Protein AF-A0A7Y1Z017-F1 (afdb_monomer_lite)

Foldseek 3Di:
DDPVPDDPVVVVPDDDDDDQADPLVVLLVVLCVVPVVCVPPPCQSVLCVVVVNHNVSSNVCVVLVVVVLVVLLVVLLVCALPGDLVSLLVVLVVCQDPVNVSVLVSSLVSNLVVLVVVLVVCVVVCLDPQLNVLSVVLSVVLVVVVVCCVVVVDRSSVSSSVSSNSSNVSRVRNDDD

Structure (mmCIF, N/CA/C/O backbone):
data_AF-A0A7Y1Z017-F1
#
_entry.id   AF-A0A7Y1Z017-F1
#
loop_
_atom_site.group_PDB
_atom_site.id
_atom_site.type_symbol
_atom_site.label_atom_id
_atom_site.label_alt_id
_atom_site.label_comp_id
_atom_site.label_asym_id
_atom_site.label_entity_id
_atom_site.label_seq_id
_atom_site.pdbx_PDB_ins_code
_atom_site.Cartn_x
_atom_site.Cartn_y
_atom_site.Cartn_z
_atom_site.occupancy
_atom_site.B_iso_or_equiv
_atom_site.auth_seq_id
_atom_site.auth_comp_id
_atom_site.auth_asym_id
_atom_site.auth_atom_id
_atom_site.pdbx_PDB_model_num
ATOM 1 N N . HIS A 1 1 ? -16.999 1.300 -2.721 1.00 50.00 1 HIS A N 1
ATOM 2 C CA . HIS A 1 1 ? -18.188 0.692 -3.373 1.00 50.00 1 HIS A CA 1
ATOM 3 C C . HIS A 1 1 ? -18.059 0.782 -4.895 1.00 50.00 1 HIS A C 1
ATOM 5 O O . HIS A 1 1 ? -17.692 1.840 -5.380 1.00 50.00 1 HIS A O 1
ATOM 11 N N . HIS A 1 2 ? -18.373 -0.278 -5.660 1.00 41.06 2 HIS A N 1
ATOM 12 C CA . HIS A 1 2 ? -18.331 -0.265 -7.138 1.00 41.06 2 HIS A CA 1
ATOM 13 C C . HIS A 1 2 ? -19.721 -0.533 -7.757 1.00 41.06 2 HIS A C 1
ATOM 15 O O . HIS A 1 2 ? -20.056 -1.684 -8.051 1.00 41.06 2 HIS A O 1
ATOM 21 N N . PRO A 1 3 ? -20.529 0.512 -8.024 1.00 51.22 3 PRO A N 1
ATOM 22 C CA . PRO A 1 3 ? -21.887 0.388 -8.576 1.00 51.22 3 PRO A CA 1
ATOM 23 C C . PRO A 1 3 ? -21.954 -0.282 -9.959 1.00 51.22 3 PRO A C 1
ATOM 25 O O . PRO A 1 3 ? -22.999 -0.783 -10.368 1.00 51.22 3 PRO A O 1
ATOM 28 N N . ARG A 1 4 ? -20.830 -0.329 -10.689 1.00 51.91 4 ARG A N 1
ATOM 29 C CA . ARG A 1 4 ? -20.730 -0.944 -12.024 1.00 51.91 4 ARG A CA 1
ATOM 30 C C . ARG A 1 4 ? -20.910 -2.468 -12.027 1.00 51.91 4 ARG A C 1
ATOM 32 O O . ARG A 1 4 ? -21.141 -3.026 -13.092 1.00 51.91 4 ARG A O 1
ATOM 39 N N . ARG A 1 5 ? -20.854 -3.129 -10.862 1.00 52.88 5 ARG A N 1
ATOM 40 C CA . ARG A 1 5 ? -21.099 -4.579 -10.719 1.00 52.88 5 ARG A CA 1
ATOM 41 C C . ARG A 1 5 ? -22.574 -4.934 -10.461 1.00 52.88 5 ARG A C 1
ATOM 43 O O . ARG A 1 5 ? -22.886 -6.110 -10.320 1.00 52.88 5 ARG A O 1
ATOM 50 N N . LEU A 1 6 ? -23.484 -3.955 -10.408 1.00 62.16 6 LEU A N 1
ATOM 51 C CA . LEU A 1 6 ? -24.920 -4.195 -10.209 1.00 62.16 6 LEU A CA 1
ATOM 52 C C . LEU A 1 6 ? -25.654 -4.442 -11.537 1.00 62.16 6 LEU A C 1
ATOM 54 O O . LEU A 1 6 ? -25.458 -3.716 -12.518 1.00 62.16 6 LEU A O 1
ATOM 58 N N . LEU A 1 7 ? -26.544 -5.442 -11.538 1.00 72.56 7 LEU A N 1
ATOM 59 C CA . LEU A 1 7 ? -27.419 -5.785 -12.664 1.00 72.56 7 LEU A CA 1
ATOM 60 C C . LEU A 1 7 ? -28.254 -4.574 -13.111 1.00 72.56 7 LEU A C 1
ATOM 62 O O . LEU A 1 7 ? -28.775 -3.815 -12.290 1.00 72.56 7 LEU A O 1
ATOM 66 N N . ALA A 1 8 ? -28.421 -4.416 -14.427 1.00 68.44 8 ALA A N 1
ATOM 67 C CA . ALA A 1 8 ? -29.102 -3.266 -15.031 1.00 68.44 8 ALA A CA 1
ATOM 68 C C . ALA A 1 8 ? -30.544 -3.063 -14.522 1.00 68.44 8 ALA A C 1
ATOM 70 O O . ALA A 1 8 ? -31.006 -1.929 -14.408 1.00 68.44 8 ALA A O 1
ATOM 71 N N . THR A 1 9 ? -31.229 -4.145 -14.150 1.00 77.88 9 THR A N 1
ATOM 72 C CA . THR A 1 9 ? -32.595 -4.121 -13.609 1.00 77.88 9 THR A CA 1
ATOM 73 C C . THR A 1 9 ? -32.676 -3.488 -12.220 1.00 77.88 9 THR A C 1
ATOM 75 O O . THR A 1 9 ? -33.618 -2.743 -11.955 1.00 77.88 9 THR A O 1
ATOM 78 N N . ILE A 1 10 ? -31.669 -3.693 -11.364 1.00 75.00 10 ILE A N 1
ATOM 79 C CA . ILE A 1 10 ? -31.589 -3.067 -10.034 1.00 75.00 10 ILE A CA 1
ATOM 80 C C . ILE A 1 10 ? -31.335 -1.562 -10.181 1.00 75.00 10 ILE A C 1
ATOM 82 O O . ILE A 1 10 ? -32.017 -0.758 -9.553 1.00 75.00 10 ILE A O 1
ATOM 86 N N . ARG A 1 11 ? -30.440 -1.159 -11.094 1.00 67.38 11 ARG A N 1
ATOM 87 C CA . ARG A 1 11 ? -30.140 0.266 -11.328 1.00 67.38 11 ARG A CA 1
ATOM 88 C C . ARG A 1 11 ? -31.346 1.076 -11.808 1.00 67.38 11 ARG A C 1
ATOM 90 O O . ARG A 1 11 ? -31.419 2.256 -11.510 1.00 67.38 11 ARG A O 1
ATOM 97 N N . SER A 1 12 ? -32.286 0.461 -12.532 1.00 79.56 12 SER A N 1
ATOM 98 C CA . SER A 1 12 ? -33.486 1.160 -13.030 1.00 79.56 12 SER A CA 1
ATOM 99 C C . SER A 1 12 ? -34.516 1.496 -11.944 1.00 79.56 12 SER A C 1
ATOM 101 O O . SER A 1 12 ? -35.382 2.336 -12.168 1.00 79.56 12 SER A O 1
ATOM 103 N N . ARG A 1 13 ? -34.443 0.831 -10.781 1.00 84.56 13 ARG A N 1
ATOM 104 C CA . ARG A 1 13 ? -35.411 0.965 -9.679 1.00 84.56 13 ARG A CA 1
ATOM 105 C C . ARG A 1 13 ? -34.841 1.662 -8.443 1.00 84.56 13 ARG A C 1
ATOM 107 O O . ARG A 1 13 ? -35.582 1.888 -7.491 1.00 84.56 13 ARG A O 1
ATOM 114 N N . CYS A 1 14 ? -33.551 1.986 -8.441 1.00 82.44 14 CYS A N 1
ATOM 115 C CA . CYS A 1 14 ? -32.886 2.664 -7.334 1.00 82.44 14 CYS A CA 1
ATOM 116 C C . CYS A 1 14 ? -32.545 4.106 -7.714 1.00 82.44 14 CYS A C 1
ATOM 118 O O . CYS A 1 14 ? -32.172 4.383 -8.852 1.00 82.44 14 CYS A O 1
ATOM 120 N N . ILE A 1 15 ? -32.623 5.011 -6.738 1.00 81.94 15 ILE A N 1
ATOM 121 C CA . ILE A 1 15 ? -32.044 6.347 -6.856 1.00 81.94 15 ILE A CA 1
ATOM 122 C C . ILE A 1 15 ? -30.548 6.258 -6.550 1.00 81.94 15 ILE A C 1
ATOM 124 O O . ILE A 1 15 ? -30.144 5.672 -5.544 1.00 81.94 15 ILE A O 1
ATOM 128 N N . THR A 1 16 ? -29.717 6.807 -7.431 1.00 76.75 16 THR A N 1
ATOM 129 C CA . THR A 1 16 ? -28.288 6.949 -7.151 1.00 76.75 16 THR A CA 1
ATOM 130 C C . THR A 1 16 ? -28.108 8.176 -6.272 1.00 76.75 16 THR A C 1
ATOM 132 O O . THR A 1 16 ? -28.432 9.284 -6.691 1.00 76.75 16 THR A O 1
ATOM 135 N N . VAL A 1 17 ? -27.598 7.975 -5.060 1.00 80.38 17 VAL A N 1
ATOM 136 C CA . VAL A 1 17 ? -27.161 9.063 -4.181 1.00 80.38 17 VAL A CA 1
ATOM 137 C C . VAL A 1 17 ? -25.639 9.054 -4.179 1.00 80.38 17 VAL A C 1
ATOM 139 O O . VAL A 1 17 ? -25.028 8.067 -3.767 1.00 80.38 17 VAL A O 1
ATOM 142 N N . GLU A 1 18 ? -25.029 10.125 -4.681 1.00 78.69 18 GLU A N 1
ATOM 143 C CA . GLU A 1 18 ? -23.581 10.306 -4.608 1.00 78.69 18 GLU A CA 1
ATOM 144 C C . GLU A 1 18 ? -23.202 10.752 -3.196 1.00 78.69 18 GLU A C 1
ATOM 146 O O . GLU A 1 18 ? -23.588 11.826 -2.737 1.00 78.69 18 GLU A O 1
ATOM 151 N N . LEU A 1 19 ? -22.471 9.890 -2.491 1.00 79.44 19 LEU A N 1
ATOM 152 C CA . LEU A 1 19 ? -21.887 10.204 -1.194 1.00 79.44 19 LEU A CA 1
ATOM 153 C C . LEU A 1 19 ? -20.450 10.665 -1.421 1.00 79.44 19 LEU A C 1
ATOM 155 O O . LEU A 1 19 ? -19.539 9.843 -1.518 1.00 79.44 19 LEU A O 1
ATOM 159 N N . SER A 1 20 ? -20.273 11.977 -1.534 1.00 83.56 20 SER A N 1
ATOM 160 C CA . SER A 1 20 ? -18.950 12.597 -1.562 1.00 83.56 20 SER A CA 1
ATOM 161 C C . SER A 1 20 ? -18.457 12.850 -0.135 1.00 83.56 20 SER A C 1
ATOM 163 O O . SER A 1 20 ? -19.271 13.184 0.734 1.00 83.56 20 SER A O 1
ATOM 165 N N . PRO A 1 21 ? -17.150 12.697 0.132 1.00 85.00 21 PRO A N 1
ATOM 166 C CA . PRO A 1 21 ? -16.578 13.053 1.423 1.00 85.00 21 PRO A CA 1
ATOM 167 C C . PRO A 1 21 ? -16.811 14.547 1.723 1.00 85.00 21 PRO A C 1
ATOM 169 O O . PRO A 1 21 ? -16.822 15.365 0.795 1.00 85.00 21 PRO A O 1
ATOM 172 N N . PRO A 1 22 ? -17.034 14.916 2.997 1.00 90.12 22 PRO A N 1
ATOM 173 C CA . PRO A 1 22 ? -17.167 16.314 3.388 1.00 90.12 22 PRO A CA 1
ATOM 174 C C . PRO A 1 22 ? -15.823 17.057 3.244 1.00 90.12 22 PRO A C 1
ATOM 176 O O . PRO A 1 22 ? -14.780 16.420 3.067 1.00 90.12 22 PRO A O 1
ATOM 179 N N . PRO A 1 23 ? -15.815 18.402 3.332 1.00 92.62 23 PRO A N 1
ATOM 180 C CA . PRO A 1 23 ? -14.575 19.171 3.422 1.00 92.62 23 PRO A CA 1
ATOM 181 C C . PRO A 1 23 ? -13.660 18.638 4.531 1.00 92.62 23 PRO A C 1
ATOM 183 O O . PRO A 1 23 ? -14.149 18.187 5.566 1.00 92.62 23 PRO A O 1
ATOM 186 N N . LEU A 1 24 ? -12.339 18.725 4.338 1.00 90.81 24 LEU A N 1
ATOM 187 C CA . LEU A 1 24 ? -11.342 18.153 5.256 1.00 90.81 24 LEU A CA 1
ATOM 188 C C . LEU A 1 24 ? -11.575 18.565 6.719 1.00 90.81 24 LEU A C 1
ATOM 190 O O . LEU A 1 24 ? -11.557 17.717 7.604 1.00 90.81 24 LEU A O 1
ATOM 194 N N . GLU A 1 25 ? -11.859 19.844 6.967 1.00 92.56 25 GLU A N 1
ATOM 195 C CA . GLU A 1 25 ? -12.132 20.362 8.312 1.00 92.56 25 GLU A CA 1
ATOM 196 C C . GLU A 1 25 ? -13.352 19.685 8.963 1.00 92.56 25 GLU A C 1
ATOM 198 O O . GLU A 1 25 ? -13.316 19.305 10.134 1.00 92.56 25 GLU A O 1
ATOM 203 N N . ASP A 1 26 ? -14.425 19.480 8.199 1.00 94.81 26 ASP A N 1
ATOM 204 C CA . ASP A 1 26 ? -15.642 18.824 8.678 1.00 94.81 26 ASP A CA 1
ATOM 205 C C . ASP A 1 26 ? -15.443 17.315 8.841 1.00 94.81 26 ASP A C 1
ATOM 207 O O . ASP A 1 26 ? -15.980 16.714 9.772 1.00 94.81 26 ASP A O 1
ATOM 211 N N . ALA A 1 27 ? -14.627 16.701 7.980 1.00 93.38 27 ALA A N 1
ATOM 212 C CA . ALA A 1 27 ? -14.228 15.309 8.115 1.00 93.38 27 ALA A CA 1
ATOM 213 C C . ALA A 1 27 ? -13.429 15.081 9.408 1.00 93.38 27 ALA A C 1
ATOM 215 O O . ALA A 1 27 ? -13.738 14.160 10.163 1.00 93.38 27 ALA A O 1
ATOM 216 N N . VAL A 1 28 ? -12.459 15.953 9.703 1.00 94.25 28 VAL A N 1
ATOM 217 C CA . VAL A 1 28 ? -11.688 15.941 10.956 1.00 94.25 28 VAL A CA 1
ATOM 218 C C . VAL A 1 28 ? -12.619 16.110 12.156 1.00 94.25 28 VAL A C 1
ATOM 220 O O . VAL A 1 28 ? -12.577 15.293 13.075 1.00 94.25 28 VAL A O 1
ATOM 223 N N . LYS A 1 29 ? -13.528 17.096 12.131 1.00 94.62 29 LYS A N 1
ATOM 224 C CA . LYS A 1 29 ? -14.536 17.281 13.192 1.00 94.62 29 LYS A CA 1
ATOM 225 C C . LYS A 1 29 ? -15.403 16.038 13.386 1.00 94.62 29 LYS A C 1
ATOM 227 O O . LYS A 1 29 ? -15.687 15.670 14.526 1.00 94.62 29 LYS A O 1
ATOM 232 N N . ALA A 1 30 ? -15.814 15.379 12.304 1.00 94.31 30 ALA A N 1
ATOM 233 C CA . ALA A 1 30 ? -16.602 14.153 12.371 1.00 94.31 30 ALA A CA 1
ATOM 234 C C . ALA A 1 30 ? -15.819 13.001 13.024 1.00 94.31 30 ALA A C 1
ATOM 236 O O . ALA A 1 30 ? -16.384 12.286 13.853 1.00 94.31 30 ALA A O 1
ATOM 237 N N . VAL A 1 31 ? -14.525 12.853 12.712 1.00 94.38 31 VAL A N 1
ATOM 238 C CA . VAL A 1 31 ? -13.646 11.873 13.373 1.00 94.38 31 VAL A CA 1
ATOM 239 C C . VAL A 1 31 ? -13.520 12.172 14.866 1.00 94.38 31 VAL A C 1
ATOM 241 O O . VAL A 1 31 ? -13.767 11.279 15.669 1.00 94.38 31 VAL A O 1
ATOM 244 N N . VAL A 1 32 ? -13.228 13.419 15.251 1.00 95.69 32 VAL A N 1
ATOM 245 C CA . VAL A 1 32 ? -13.121 13.823 16.668 1.00 95.69 32 VAL A CA 1
ATOM 246 C C . VAL A 1 32 ? -14.440 13.626 17.418 1.00 95.69 32 VAL A C 1
ATOM 248 O O . VAL A 1 32 ? -14.447 13.185 18.561 1.00 95.69 32 VAL A O 1
ATOM 251 N N . THR A 1 33 ? -15.574 13.913 16.776 1.00 95.44 33 THR A N 1
ATOM 252 C CA . THR A 1 33 ? -16.902 13.710 17.377 1.00 95.44 33 THR A CA 1
ATOM 253 C C . THR A 1 33 ? -17.163 12.231 17.658 1.00 95.44 33 THR A C 1
ATOM 255 O O . THR A 1 33 ? -17.723 11.890 18.697 1.00 95.44 33 THR A O 1
ATOM 258 N N . ALA A 1 34 ? -16.771 11.352 16.735 1.00 93.12 34 ALA A N 1
ATOM 259 C CA . ALA A 1 34 ? -16.921 9.911 16.898 1.00 93.12 34 ALA A CA 1
ATOM 260 C C . ALA A 1 34 ? -15.909 9.320 17.891 1.00 93.12 34 ALA A C 1
ATOM 262 O O . ALA A 1 34 ? -16.235 8.359 18.587 1.00 93.12 34 ALA A O 1
ATOM 263 N N . GLN A 1 35 ? -14.698 9.879 17.942 1.00 92.88 35 GLN A N 1
ATOM 264 C CA . GLN A 1 35 ? -13.584 9.371 18.732 1.00 92.88 35 GLN A CA 1
ATOM 265 C C . GLN A 1 35 ? -12.777 10.531 19.361 1.00 92.88 35 GLN A C 1
ATOM 267 O O . GLN A 1 35 ? -11.756 10.955 18.806 1.00 92.88 35 GLN A O 1
ATOM 272 N N . PRO A 1 36 ? -13.237 11.076 20.507 1.00 93.12 36 PRO A N 1
ATOM 273 C CA . PRO A 1 36 ? -12.667 12.280 21.119 1.00 93.12 36 PRO A CA 1
ATOM 274 C C . PRO A 1 36 ? -11.191 12.169 21.511 1.00 93.12 36 PRO A C 1
ATOM 276 O O . PRO A 1 36 ? -10.483 13.171 21.518 1.00 93.12 36 PRO A O 1
ATOM 279 N N . GLU A 1 37 ? -10.697 10.967 21.800 1.00 91.50 37 GLU A N 1
ATOM 280 C CA . GLU A 1 37 ? -9.291 10.720 22.135 1.00 91.50 37 GLU A CA 1
ATOM 281 C C . GLU A 1 37 ? -8.319 11.004 20.979 1.00 91.50 37 GLU A C 1
ATOM 283 O O . GLU A 1 37 ? -7.119 11.137 21.208 1.00 91.50 37 GLU A O 1
ATOM 288 N N . LEU A 1 38 ? -8.816 11.115 19.741 1.00 89.25 38 LEU A N 1
ATOM 289 C CA . LEU A 1 38 ? -8.010 11.496 18.580 1.00 89.25 38 LEU A CA 1
ATOM 290 C C . LEU A 1 38 ? -7.872 13.017 18.418 1.00 89.25 38 LEU A C 1
ATOM 292 O O . LEU A 1 38 ? -7.126 13.443 17.541 1.00 89.25 38 LEU A O 1
ATOM 296 N N . ALA A 1 39 ? -8.549 13.833 19.238 1.00 89.69 39 ALA A N 1
ATOM 297 C CA . ALA A 1 39 ? -8.533 15.295 19.121 1.00 89.69 39 ALA A CA 1
ATOM 298 C C . ALA A 1 39 ? -7.120 15.895 19.192 1.00 89.69 39 ALA A C 1
ATOM 300 O O . ALA A 1 39 ? -6.799 16.798 18.424 1.00 89.69 39 ALA A O 1
ATOM 301 N N . ASP A 1 40 ? -6.277 15.358 20.077 1.00 88.88 40 ASP A N 1
ATOM 302 C CA . ASP A 1 40 ? -4.902 15.828 20.288 1.00 88.88 40 ASP A CA 1
ATOM 303 C C . ASP A 1 40 ? -3.882 15.096 19.401 1.00 88.88 40 ASP A C 1
ATOM 305 O O . ASP A 1 40 ? -2.672 15.315 19.507 1.00 88.88 40 ASP A O 1
ATOM 309 N N . ASN A 1 41 ? -4.344 14.197 18.526 1.00 86.19 41 ASN A N 1
ATOM 310 C CA . ASN A 1 41 ? -3.456 13.479 17.634 1.00 86.19 41 ASN A CA 1
ATOM 311 C C . ASN A 1 41 ? -2.999 14.409 16.499 1.00 86.19 41 ASN A C 1
ATOM 313 O O . ASN A 1 41 ? -3.756 14.701 15.573 1.00 86.19 41 ASN A O 1
ATOM 317 N N . ALA A 1 42 ? -1.729 14.820 16.546 1.00 87.62 42 ALA A N 1
ATOM 318 C CA . ALA A 1 42 ? -1.098 15.667 15.531 1.00 87.62 42 ALA A CA 1
ATOM 319 C C . ALA A 1 42 ? -1.160 15.074 14.108 1.00 87.62 42 ALA A C 1
ATOM 321 O O . ALA A 1 42 ? -1.032 15.797 13.124 1.00 87.62 42 ALA A O 1
ATOM 322 N N . GLU A 1 43 ? -1.372 13.765 13.992 1.00 87.38 43 GLU A N 1
ATOM 323 C CA . GLU A 1 43 ? -1.457 13.034 12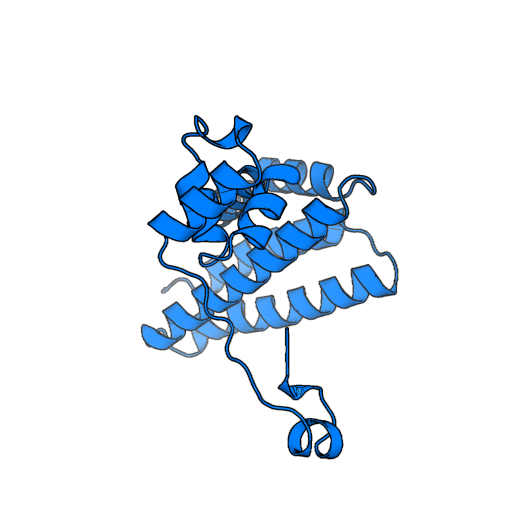.733 1.00 87.38 43 GLU A CA 1
ATOM 324 C C . GLU A 1 43 ? -2.888 12.914 12.180 1.00 87.38 43 GLU A C 1
ATOM 326 O O . GLU A 1 43 ? -3.085 12.381 11.086 1.00 87.38 43 GLU A O 1
ATOM 331 N N . LEU A 1 44 ? -3.904 13.400 12.903 1.00 90.19 44 LEU A N 1
ATOM 332 C CA . LEU A 1 44 ? -5.310 13.219 12.536 1.00 90.19 44 LEU A CA 1
ATOM 333 C C . LEU A 1 44 ? -5.644 13.784 11.153 1.00 90.19 44 LEU A C 1
ATOM 335 O O . LEU A 1 44 ? -6.273 13.105 10.343 1.00 90.19 44 LEU A O 1
ATOM 339 N N . GLU A 1 45 ? -5.202 15.003 10.858 1.00 91.00 45 GLU A N 1
ATOM 340 C CA . GLU A 1 45 ? -5.455 15.629 9.560 1.00 91.00 45 GLU A CA 1
ATOM 341 C C . GLU A 1 45 ? -4.815 14.828 8.415 1.00 91.00 45 GLU A C 1
ATOM 343 O O . GLU A 1 45 ? -5.457 14.584 7.392 1.00 91.00 45 GLU A O 1
ATOM 348 N N . ALA A 1 46 ? -3.594 14.320 8.623 1.00 88.75 46 ALA A N 1
ATOM 349 C CA . ALA A 1 46 ? -2.909 13.460 7.661 1.00 88.75 46 ALA A CA 1
ATOM 350 C C . ALA A 1 46 ? -3.640 12.123 7.458 1.00 88.75 46 ALA A C 1
ATOM 352 O O . ALA A 1 46 ? -3.753 11.652 6.327 1.00 88.75 46 ALA A O 1
ATOM 353 N N . MET A 1 47 ? -4.190 11.528 8.522 1.00 89.88 47 MET A N 1
ATOM 354 C CA . MET A 1 47 ? -5.008 10.314 8.421 1.00 89.88 47 MET A CA 1
ATOM 355 C C . MET A 1 47 ? -6.305 10.550 7.643 1.00 89.88 47 MET A C 1
ATOM 357 O O . MET A 1 47 ? -6.698 9.703 6.844 1.00 89.88 47 MET A O 1
ATOM 361 N N . VAL A 1 48 ? -6.966 11.692 7.844 1.00 93.00 48 VAL A N 1
ATOM 362 C CA . VAL A 1 48 ? -8.182 12.041 7.096 1.00 93.00 48 VAL A CA 1
ATOM 363 C C . VAL A 1 48 ? -7.866 12.316 5.627 1.00 93.00 48 VAL A C 1
ATOM 365 O O . VAL A 1 48 ? -8.601 11.858 4.753 1.00 93.00 48 VAL A O 1
ATOM 368 N N . ALA A 1 49 ? -6.755 12.994 5.340 1.00 89.56 49 ALA A N 1
ATOM 369 C CA . ALA A 1 49 ? -6.288 13.200 3.973 1.00 89.56 49 ALA A CA 1
ATOM 370 C C . ALA A 1 49 ? -5.956 11.868 3.276 1.00 89.56 49 ALA A C 1
ATOM 372 O O . ALA A 1 49 ? -6.387 11.646 2.149 1.00 89.56 49 ALA A O 1
ATOM 373 N N . LEU A 1 50 ? -5.269 10.949 3.965 1.00 87.12 50 LEU A N 1
ATOM 374 C CA . LEU A 1 50 ? -4.969 9.600 3.468 1.00 87.12 50 LEU A CA 1
ATOM 375 C C . LEU A 1 50 ? -6.234 8.756 3.231 1.00 87.12 50 LEU A C 1
ATOM 377 O O . LEU A 1 50 ? -6.235 7.847 2.408 1.00 87.12 50 LEU A O 1
ATOM 381 N N . ALA A 1 51 ? -7.314 9.062 3.944 1.00 88.75 51 ALA A N 1
ATOM 382 C CA . ALA A 1 51 ? -8.628 8.457 3.776 1.00 88.75 51 ALA A CA 1
ATOM 383 C C . ALA A 1 51 ? -9.489 9.134 2.689 1.00 88.75 51 ALA A C 1
ATOM 385 O O . ALA A 1 51 ? -10.706 8.939 2.684 1.00 88.75 51 ALA A O 1
ATOM 386 N N . ASP A 1 52 ? -8.903 9.962 1.815 1.00 86.12 52 ASP A N 1
ATOM 387 C CA . ASP A 1 52 ? -9.612 10.767 0.808 1.00 86.12 52 ASP A CA 1
ATOM 388 C C . ASP A 1 52 ? -10.763 11.602 1.410 1.00 86.12 52 ASP A C 1
ATOM 390 O O . ASP A 1 52 ? -11.826 11.774 0.812 1.00 86.12 52 ASP A O 1
ATOM 394 N N . GLY A 1 53 ? -10.591 12.094 2.641 1.00 87.69 53 GLY A N 1
ATOM 395 C CA . GLY A 1 53 ? -11.602 12.876 3.356 1.00 87.69 53 GLY A CA 1
ATOM 396 C C . GLY A 1 53 ? -12.759 12.057 3.939 1.00 87.69 53 GLY A C 1
ATOM 397 O O . GLY A 1 53 ? -13.677 12.637 4.514 1.00 87.69 53 GLY A O 1
ATOM 398 N N . ALA A 1 54 ? -12.750 10.724 3.828 1.00 90.50 54 ALA A N 1
ATOM 399 C CA . ALA A 1 54 ? -13.798 9.867 4.378 1.00 90.50 54 ALA A CA 1
ATOM 400 C C . ALA A 1 54 ? -13.577 9.598 5.888 1.00 90.50 54 ALA A C 1
ATOM 402 O O . ALA A 1 54 ? -12.662 8.851 6.248 1.00 90.50 54 ALA A O 1
ATOM 403 N N . PRO A 1 55 ? -14.441 10.097 6.800 1.00 91.50 55 PRO A N 1
ATOM 404 C CA . PRO A 1 55 ? -14.204 9.998 8.249 1.00 91.50 55 PRO A CA 1
ATOM 405 C C . PRO A 1 55 ? -14.156 8.557 8.767 1.00 91.50 55 PRO A C 1
ATOM 407 O O . PRO A 1 55 ? -13.312 8.206 9.585 1.00 91.50 55 PRO A O 1
ATOM 410 N N . GLY A 1 56 ? -15.040 7.692 8.260 1.00 88.75 56 GLY A N 1
ATOM 411 C CA . GLY A 1 56 ? -15.069 6.278 8.647 1.00 88.75 56 GLY A CA 1
ATOM 412 C C . GLY A 1 56 ? -13.803 5.524 8.237 1.00 88.75 56 GLY A C 1
ATOM 413 O O . GLY A 1 56 ? -13.312 4.687 8.993 1.00 88.75 56 GLY A O 1
ATOM 414 N N . GLN A 1 57 ? -13.240 5.858 7.072 1.00 87.56 57 GLN A N 1
ATOM 415 C CA . GLN A 1 57 ? -11.974 5.285 6.626 1.00 87.56 57 GLN A CA 1
ATOM 416 C C . GLN A 1 57 ? -10.809 5.835 7.459 1.00 87.56 57 GLN A C 1
ATOM 418 O O . GLN A 1 57 ? -9.941 5.064 7.851 1.00 87.56 57 GLN A O 1
ATOM 423 N N . ALA A 1 58 ? -10.822 7.121 7.818 1.00 91.44 58 ALA A N 1
ATOM 424 C CA . ALA A 1 58 ? -9.813 7.712 8.698 1.00 91.44 58 ALA A CA 1
ATOM 425 C C . ALA A 1 58 ? -9.794 7.056 10.092 1.00 91.44 58 ALA A C 1
ATOM 427 O O . ALA A 1 58 ? -8.730 6.699 10.591 1.00 91.44 58 ALA A O 1
ATOM 428 N N . LEU A 1 59 ? -10.968 6.810 10.686 1.00 91.00 59 LEU A N 1
ATOM 429 C CA . LEU A 1 59 ? -11.106 6.050 11.937 1.00 91.00 59 LEU A CA 1
ATOM 430 C C . LEU A 1 59 ? -10.558 4.625 11.803 1.00 91.00 59 LEU A C 1
ATOM 432 O O . LEU A 1 59 ? -9.889 4.113 12.703 1.00 91.00 59 LEU A O 1
ATOM 436 N N . HIS A 1 60 ? -10.822 3.973 10.668 1.00 89.50 60 HIS A N 1
ATOM 437 C CA . HIS A 1 60 ? -10.268 2.654 10.395 1.00 89.50 60 HIS A CA 1
ATOM 438 C C . HIS A 1 60 ? -8.736 2.692 10.332 1.00 89.50 60 HIS A C 1
ATOM 440 O O . HIS A 1 60 ? -8.099 1.898 11.024 1.00 89.50 60 HIS A O 1
ATOM 446 N N . LEU A 1 61 ? -8.152 3.646 9.595 1.00 90.00 61 LEU A N 1
ATOM 447 C CA . LEU A 1 61 ? -6.702 3.856 9.528 1.00 90.00 61 LEU A CA 1
ATOM 448 C C . LEU A 1 61 ? -6.103 4.091 10.919 1.00 90.00 61 LEU A C 1
ATOM 450 O O . LEU A 1 61 ? -5.107 3.453 11.254 1.00 90.00 61 LEU A O 1
ATOM 454 N N . ALA A 1 62 ? -6.722 4.937 11.746 1.00 89.50 62 ALA A N 1
ATOM 455 C CA . ALA A 1 62 ? -6.259 5.200 13.107 1.00 89.50 62 ALA A CA 1
ATOM 456 C C . ALA A 1 62 ? -6.202 3.913 13.948 1.00 89.50 62 ALA A C 1
ATOM 458 O O . ALA A 1 62 ? -5.204 3.644 14.614 1.00 89.50 62 ALA A O 1
ATOM 459 N N . ARG A 1 63 ? -7.234 3.064 13.856 1.00 89.69 63 ARG A N 1
ATOM 460 C CA . ARG A 1 63 ? -7.317 1.806 14.613 1.00 89.69 63 ARG A CA 1
ATOM 461 C C . ARG A 1 63 ? -6.230 0.801 14.237 1.00 89.69 63 ARG A C 1
ATOM 463 O O . ARG A 1 63 ? -5.732 0.096 15.111 1.00 89.69 63 ARG A O 1
ATOM 470 N N . ILE A 1 64 ? -5.895 0.690 12.951 1.00 90.31 64 ILE A N 1
ATOM 471 C CA . ILE A 1 64 ? -4.963 -0.340 12.465 1.00 90.31 64 ILE A CA 1
ATOM 472 C C . ILE A 1 64 ? -3.543 0.179 12.225 1.00 90.31 64 ILE A C 1
ATOM 474 O O . ILE A 1 64 ? -2.704 -0.563 11.718 1.00 90.31 64 ILE A O 1
ATOM 478 N N . GLY A 1 65 ? -3.241 1.419 12.625 1.00 89.31 65 GLY A N 1
ATOM 479 C CA . GLY A 1 65 ? -1.925 2.039 12.443 1.00 89.31 65 GLY A CA 1
ATOM 480 C C . GLY A 1 65 ? -1.611 2.330 10.975 1.00 89.31 65 GLY A C 1
ATOM 481 O O . GLY A 1 65 ? -0.500 2.096 10.505 1.00 89.31 65 GLY A O 1
ATOM 482 N N . GLY A 1 66 ? -2.605 2.804 10.227 1.00 90.19 66 GLY A N 1
ATOM 483 C CA . GLY A 1 66 ? -2.500 3.061 8.796 1.00 90.19 66 GLY A CA 1
ATOM 484 C C . GLY A 1 66 ? -1.470 4.129 8.436 1.00 90.19 66 GLY A C 1
ATOM 485 O O . GLY A 1 66 ? -0.803 3.985 7.416 1.00 90.19 66 GLY A O 1
ATOM 486 N N . LEU A 1 67 ? -1.272 5.153 9.273 1.00 89.19 67 LEU A N 1
ATOM 487 C CA . LEU A 1 67 ? -0.268 6.180 8.987 1.00 89.19 67 LEU A CA 1
ATOM 488 C C . LEU A 1 67 ? 1.169 5.663 9.142 1.00 89.19 67 LEU A C 1
ATOM 490 O O . LEU A 1 67 ? 2.024 5.975 8.319 1.00 89.19 67 LEU A O 1
ATOM 494 N N . GLU A 1 68 ? 1.415 4.802 10.131 1.00 92.56 68 GLU A N 1
ATOM 495 C CA . GLU A 1 68 ? 2.691 4.094 10.288 1.00 92.56 68 GLU A CA 1
ATOM 496 C C . GLU A 1 68 ? 3.002 3.248 9.039 1.00 92.56 68 GLU A C 1
ATOM 498 O O . GLU A 1 68 ? 4.106 3.311 8.493 1.00 92.56 68 GLU A O 1
ATOM 503 N N . LEU A 1 69 ? 2.014 2.491 8.542 1.00 94.56 69 LEU A N 1
ATOM 504 C CA . LEU A 1 69 ? 2.155 1.690 7.321 1.00 94.56 69 LEU A CA 1
ATOM 505 C C . LEU A 1 69 ? 2.372 2.557 6.080 1.00 94.56 69 LEU A C 1
ATOM 507 O O . LEU A 1 69 ? 3.225 2.232 5.253 1.00 94.56 69 LEU A O 1
ATOM 511 N N . HIS A 1 70 ? 1.647 3.668 5.968 1.00 93.44 70 HIS A N 1
ATOM 512 C CA . HIS A 1 70 ? 1.835 4.626 4.887 1.00 93.44 70 HIS A CA 1
ATOM 513 C C . HIS A 1 70 ? 3.247 5.224 4.909 1.00 93.44 70 HIS A C 1
ATOM 515 O O . HIS A 1 70 ? 3.898 5.288 3.869 1.00 93.44 70 HIS A O 1
ATOM 521 N N . GLY A 1 71 ? 3.769 5.580 6.087 1.00 93.25 71 GLY A N 1
ATOM 522 C CA . GLY A 1 71 ? 5.146 6.045 6.255 1.00 93.25 71 GLY A CA 1
ATOM 523 C C . GLY A 1 71 ? 6.181 5.000 5.827 1.00 93.25 71 GLY A C 1
ATOM 524 O O . GLY A 1 71 ? 7.130 5.330 5.113 1.00 93.25 71 GLY A O 1
ATOM 525 N N . LYS A 1 72 ? 5.971 3.725 6.184 1.00 95.44 72 LYS A N 1
ATOM 526 C CA . LYS A 1 72 ? 6.821 2.603 5.741 1.00 95.44 72 LYS A CA 1
ATOM 527 C C . LYS A 1 72 ? 6.787 2.423 4.219 1.00 95.44 72 LYS A C 1
ATOM 529 O O . LYS A 1 72 ? 7.845 2.299 3.605 1.00 95.44 72 LYS A O 1
ATOM 534 N N . LEU A 1 73 ? 5.603 2.464 3.601 1.00 95.62 73 LEU A N 1
ATOM 535 C CA . LEU A 1 73 ? 5.458 2.415 2.142 1.00 95.62 73 LEU A CA 1
ATOM 536 C C . LEU A 1 73 ? 6.179 3.593 1.478 1.00 95.62 73 LEU A C 1
ATOM 538 O O . LEU A 1 73 ? 6.981 3.389 0.570 1.00 95.62 73 LEU A O 1
ATOM 542 N N . LYS A 1 74 ? 5.940 4.815 1.963 1.00 93.88 74 LYS A N 1
ATOM 543 C CA . LYS A 1 74 ? 6.573 6.023 1.436 1.00 93.88 74 LYS A CA 1
ATOM 544 C C . LYS A 1 74 ? 8.096 5.934 1.514 1.00 93.88 74 LYS A C 1
ATOM 546 O O . LYS A 1 74 ? 8.770 6.223 0.533 1.00 93.88 74 LYS A O 1
ATOM 551 N N . SER A 1 75 ? 8.634 5.466 2.640 1.00 95.00 75 SER A N 1
ATOM 552 C CA . SER A 1 75 ? 10.074 5.260 2.814 1.00 95.00 75 SER A CA 1
ATOM 553 C C . SER A 1 75 ? 10.653 4.271 1.796 1.00 95.00 75 SER A C 1
ATOM 555 O O . SER A 1 75 ? 11.745 4.498 1.278 1.00 95.00 75 SER A O 1
ATOM 557 N N . ILE A 1 76 ? 9.928 3.199 1.459 1.00 95.88 76 ILE A N 1
ATOM 558 C CA . ILE A 1 76 ? 10.348 2.268 0.402 1.00 95.88 76 ILE A CA 1
ATOM 559 C C . ILE A 1 76 ? 10.401 2.981 -0.951 1.00 95.88 76 ILE A C 1
ATOM 561 O O . ILE A 1 76 ? 11.417 2.885 -1.634 1.00 95.88 76 ILE A O 1
ATOM 565 N N . ILE A 1 77 ? 9.335 3.697 -1.323 1.00 94.81 77 ILE A N 1
ATOM 566 C CA . ILE A 1 77 ? 9.220 4.376 -2.622 1.00 94.81 77 ILE A CA 1
ATOM 567 C C . ILE A 1 77 ? 10.267 5.488 -2.779 1.00 94.81 77 ILE A C 1
ATOM 569 O O . ILE A 1 77 ? 10.920 5.560 -3.818 1.00 94.81 77 ILE A O 1
ATOM 573 N N . ASP A 1 78 ? 10.471 6.311 -1.748 1.00 94.06 78 ASP A N 1
ATOM 574 C CA . ASP A 1 78 ? 11.417 7.436 -1.767 1.00 94.06 78 ASP A CA 1
ATOM 575 C C . ASP A 1 78 ? 12.879 6.980 -1.929 1.00 94.06 78 ASP A C 1
ATOM 577 O O . ASP A 1 78 ? 13.698 7.715 -2.477 1.00 94.06 78 ASP A O 1
ATOM 581 N N . ASN A 1 79 ? 13.215 5.771 -1.465 1.00 95.06 79 ASN A N 1
ATOM 582 C CA . ASN A 1 79 ? 14.571 5.221 -1.539 1.00 95.06 79 ASN A CA 1
ATOM 583 C C . ASN A 1 79 ? 14.873 4.504 -2.865 1.00 95.06 79 ASN A C 1
ATOM 585 O O . ASN A 1 79 ? 16.013 4.099 -3.106 1.00 95.06 79 ASN A O 1
ATOM 589 N N . LEU A 1 80 ? 13.890 4.325 -3.750 1.00 94.94 80 LEU A N 1
ATOM 590 C CA . LEU A 1 80 ? 14.125 3.687 -5.045 1.00 94.94 80 LEU A CA 1
ATOM 591 C C . LEU A 1 80 ? 15.074 4.541 -5.911 1.00 94.94 80 LEU A C 1
ATOM 593 O O . LEU A 1 80 ? 14.956 5.765 -5.936 1.00 94.94 80 LEU A O 1
ATOM 597 N N . PRO A 1 81 ? 16.006 3.927 -6.666 1.00 94.88 81 PRO A N 1
ATOM 598 C CA . PRO A 1 81 ? 16.152 2.493 -6.934 1.00 94.88 81 PRO A CA 1
ATOM 599 C C . PRO A 1 81 ? 17.079 1.731 -5.963 1.00 94.88 81 PRO A C 1
ATOM 601 O O . PRO A 1 81 ? 17.555 0.650 -6.314 1.00 94.88 81 PRO A O 1
ATOM 604 N N . SER A 1 82 ? 17.392 2.294 -4.795 1.00 95.00 82 SER A N 1
ATOM 605 C CA . SER A 1 82 ? 18.268 1.698 -3.782 1.00 95.00 82 SER A CA 1
ATOM 606 C C . SER A 1 82 ? 17.440 1.196 -2.599 1.00 95.00 82 SER A C 1
ATOM 608 O O . SER A 1 82 ? 17.379 1.835 -1.548 1.00 95.00 82 SER A O 1
ATOM 610 N N . LEU A 1 83 ? 16.785 0.047 -2.773 1.00 95.56 83 LEU A N 1
ATOM 611 C CA . LEU A 1 83 ? 15.913 -0.514 -1.744 1.00 95.56 83 LEU A CA 1
ATOM 612 C C . LEU A 1 83 ? 16.708 -0.891 -0.482 1.00 95.56 83 LEU A C 1
ATOM 614 O O . LEU A 1 83 ? 17.684 -1.640 -0.546 1.00 95.56 83 LEU A O 1
ATOM 618 N N . ASP A 1 84 ? 16.228 -0.459 0.685 1.00 95.50 84 ASP A N 1
ATOM 619 C CA . ASP A 1 84 ? 16.699 -0.987 1.966 1.00 95.50 84 ASP A CA 1
ATOM 620 C C . ASP A 1 84 ? 16.092 -2.380 2.211 1.00 95.50 84 ASP A C 1
ATOM 622 O O . ASP A 1 84 ? 14.943 -2.531 2.643 1.00 95.50 84 ASP A O 1
ATOM 626 N N . ALA A 1 85 ? 16.879 -3.418 1.924 1.00 94.00 85 ALA A N 1
ATOM 627 C CA . ALA A 1 85 ? 16.467 -4.805 2.109 1.00 94.00 85 ALA A CA 1
ATOM 628 C C . ALA A 1 85 ? 16.146 -5.144 3.579 1.00 94.00 85 ALA A C 1
ATOM 630 O O . ALA A 1 85 ? 15.273 -5.974 3.836 1.00 94.00 85 ALA A O 1
ATOM 631 N N . GLY A 1 86 ? 16.810 -4.504 4.549 1.00 95.56 86 GLY A N 1
ATOM 632 C CA . GLY A 1 86 ? 16.560 -4.724 5.974 1.00 95.56 86 GLY A CA 1
ATOM 633 C C . GLY A 1 86 ? 15.174 -4.230 6.387 1.00 95.56 86 GLY A C 1
ATOM 634 O O . GLY A 1 86 ? 14.411 -4.967 7.023 1.00 95.56 86 GLY A O 1
ATOM 635 N N . ASN A 1 87 ? 14.807 -3.027 5.944 1.00 93.62 87 ASN A N 1
ATOM 636 C CA . ASN A 1 87 ? 13.469 -2.476 6.163 1.00 93.62 87 ASN A CA 1
ATOM 637 C C . ASN A 1 87 ? 12.392 -3.308 5.452 1.00 93.62 87 ASN A C 1
ATOM 639 O O . ASN A 1 87 ? 11.360 -3.609 6.054 1.00 93.62 87 ASN A O 1
ATOM 643 N N . ALA A 1 88 ? 12.651 -3.763 4.220 1.00 96.19 88 ALA A N 1
ATOM 644 C CA . ALA A 1 88 ? 11.732 -4.638 3.489 1.00 96.19 88 ALA A CA 1
ATOM 645 C C . ALA A 1 88 ? 11.490 -5.973 4.222 1.00 96.19 88 ALA A C 1
ATOM 647 O O . ALA A 1 88 ? 10.348 -6.413 4.357 1.00 96.19 88 ALA A O 1
ATOM 648 N N . HIS A 1 89 ? 12.542 -6.605 4.754 1.00 96.50 89 HIS A N 1
ATOM 649 C CA . HIS A 1 89 ? 12.416 -7.831 5.549 1.00 96.50 89 HIS A CA 1
ATOM 650 C C . HIS A 1 89 ? 11.677 -7.622 6.870 1.00 96.50 89 HIS A C 1
ATOM 652 O O . HIS A 1 89 ? 10.901 -8.496 7.265 1.00 96.50 89 HIS A O 1
ATOM 658 N N . THR A 1 90 ? 11.897 -6.484 7.528 1.00 96.00 90 THR A N 1
ATOM 659 C CA . THR A 1 90 ? 11.203 -6.120 8.769 1.00 96.00 90 THR A CA 1
ATOM 660 C C . THR A 1 90 ? 9.707 -5.961 8.516 1.00 96.00 90 THR A C 1
ATOM 662 O O . THR A 1 90 ? 8.907 -6.667 9.130 1.00 96.00 90 THR A O 1
ATOM 665 N N . LEU A 1 91 ? 9.331 -5.144 7.528 1.00 96.31 91 LEU A N 1
ATOM 666 C CA . LEU A 1 91 ? 7.942 -4.951 7.110 1.00 96.31 91 LEU A CA 1
ATOM 667 C C . LEU A 1 91 ? 7.272 -6.274 6.707 1.00 96.31 91 LEU A C 1
ATOM 669 O O . LEU A 1 91 ? 6.160 -6.574 7.141 1.00 96.31 91 LEU A O 1
ATOM 673 N N . ALA A 1 92 ? 7.959 -7.098 5.912 1.00 96.88 92 ALA A N 1
ATOM 674 C CA . ALA A 1 92 ? 7.440 -8.398 5.502 1.00 96.88 92 ALA A CA 1
ATOM 675 C C . ALA A 1 92 ? 7.226 -9.335 6.702 1.00 96.88 92 ALA A C 1
ATOM 677 O O . ALA A 1 92 ? 6.255 -10.084 6.729 1.00 96.88 92 ALA A O 1
ATOM 678 N N . GLY A 1 93 ? 8.111 -9.297 7.702 1.00 96.31 93 GLY A N 1
ATOM 679 C CA . GLY A 1 93 ? 7.961 -10.063 8.939 1.00 96.31 93 GLY A CA 1
ATOM 680 C C . GLY A 1 93 ? 6.755 -9.623 9.772 1.00 96.31 93 GLY A C 1
ATOM 681 O O . GLY A 1 93 ? 6.006 -10.473 10.250 1.00 96.31 93 GLY A O 1
ATOM 682 N N . GLU A 1 94 ? 6.541 -8.315 9.908 1.00 95.12 94 GLU A N 1
ATOM 683 C CA . GLU A 1 94 ? 5.402 -7.748 10.639 1.00 95.12 94 GLU A CA 1
ATOM 684 C C . GLU A 1 94 ? 4.058 -8.126 9.998 1.00 95.12 94 GLU A C 1
ATOM 686 O O . GLU A 1 94 ? 3.136 -8.565 10.688 1.00 95.12 94 GLU A O 1
ATOM 691 N N . LEU A 1 95 ? 3.955 -7.987 8.674 1.00 96.12 95 LEU A N 1
ATOM 692 C CA . LEU A 1 95 ? 2.712 -8.192 7.924 1.00 96.12 95 LEU A CA 1
ATOM 693 C C . LEU A 1 95 ? 2.425 -9.660 7.574 1.00 96.12 95 LEU A C 1
ATOM 695 O O . LEU A 1 95 ? 1.296 -10.001 7.223 1.00 96.12 95 LEU A O 1
ATOM 699 N N . ALA A 1 96 ? 3.411 -10.552 7.689 1.00 93.56 96 ALA A N 1
ATOM 700 C CA . ALA A 1 96 ? 3.200 -11.985 7.484 1.00 93.56 96 ALA A CA 1
ATOM 701 C C . ALA A 1 96 ? 2.399 -12.649 8.614 1.00 93.56 96 ALA A C 1
ATOM 703 O O . ALA A 1 96 ? 1.870 -13.747 8.438 1.00 93.56 96 ALA A O 1
ATOM 704 N N . ASN A 1 97 ? 2.306 -12.007 9.781 1.00 89.81 97 ASN A N 1
ATOM 705 C CA . ASN A 1 97 ? 1.568 -12.542 10.917 1.00 89.81 97 ASN A CA 1
ATOM 706 C C . ASN A 1 97 ? 0.064 -12.603 10.609 1.00 89.81 97 ASN A C 1
ATOM 708 O O . ASN A 1 97 ? -0.523 -11.643 10.117 1.00 89.81 97 ASN A O 1
ATOM 712 N N . GLN A 1 98 ? -0.598 -13.701 10.973 1.00 81.75 98 GLN A N 1
ATOM 713 C CA . GLN A 1 98 ? -2.042 -13.843 10.778 1.00 81.75 98 GLN A CA 1
ATOM 714 C C . GLN A 1 98 ? -2.851 -12.807 11.576 1.00 81.75 98 GLN A C 1
ATOM 716 O O . GLN A 1 98 ? -3.891 -12.351 11.117 1.00 81.75 98 GLN A O 1
ATOM 721 N N . ARG A 1 99 ? -2.332 -12.341 12.723 1.00 88.12 99 ARG A N 1
ATOM 722 C CA . ARG A 1 99 ? -2.924 -11.222 13.484 1.00 88.12 99 ARG A CA 1
ATOM 723 C C . ARG A 1 99 ? -2.822 -9.872 12.766 1.00 88.12 99 ARG A C 1
ATOM 725 O O . ARG A 1 99 ? -3.495 -8.930 13.166 1.00 88.12 99 ARG A O 1
ATOM 732 N N . ALA A 1 100 ? -1.986 -9.773 11.736 1.00 90.75 100 ALA A N 1
ATOM 733 C CA . ALA A 1 100 ? -1.793 -8.574 10.932 1.00 90.75 100 ALA 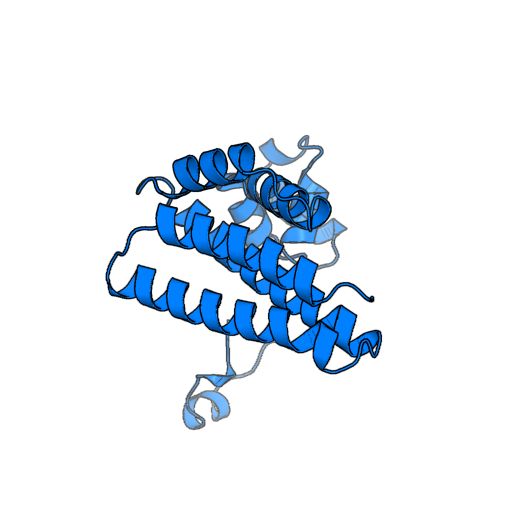A CA 1
ATOM 734 C C . ALA A 1 100 ? -2.608 -8.605 9.628 1.00 90.75 100 ALA A C 1
ATOM 736 O O . ALA A 1 100 ? -2.295 -7.852 8.719 1.00 90.75 100 ALA A O 1
ATOM 737 N N . GLU A 1 101 ? -3.644 -9.444 9.508 1.00 92.06 101 GLU A N 1
ATOM 738 C CA . GLU A 1 101 ? -4.426 -9.582 8.269 1.00 92.06 101 GLU A CA 1
ATOM 739 C C . GLU A 1 101 ? -5.042 -8.265 7.775 1.00 92.06 101 GLU A C 1
ATOM 741 O O . GLU A 1 101 ? -4.847 -7.914 6.613 1.00 92.06 101 GLU A O 1
ATOM 746 N N . GLU A 1 102 ? -5.685 -7.487 8.656 1.00 92.19 102 GLU A N 1
ATOM 747 C CA . GLU A 1 102 ? -6.212 -6.157 8.297 1.00 92.19 102 GLU A CA 1
ATOM 748 C C . GLU A 1 102 ? -5.088 -5.203 7.856 1.00 92.19 102 GLU A C 1
ATOM 750 O O . GLU A 1 102 ? -5.225 -4.486 6.867 1.00 92.19 102 GLU A O 1
ATOM 755 N N . ARG A 1 103 ? -3.941 -5.229 8.549 1.00 94.56 103 ARG A N 1
ATOM 756 C CA . ARG A 1 103 ? -2.766 -4.401 8.221 1.00 94.56 103 ARG A CA 1
ATOM 757 C C . ARG A 1 103 ? -2.123 -4.807 6.896 1.00 94.56 103 ARG A C 1
ATOM 759 O O . ARG A 1 103 ? -1.672 -3.948 6.148 1.00 94.56 103 ARG A O 1
ATOM 766 N N . PHE A 1 104 ? -2.085 -6.103 6.606 1.00 95.44 104 PHE A N 1
ATOM 767 C CA . PHE A 1 104 ? -1.577 -6.654 5.358 1.00 95.44 104 PHE A CA 1
ATOM 768 C C . PHE A 1 104 ? -2.460 -6.235 4.183 1.00 95.44 104 PHE A C 1
ATOM 770 O O . PHE A 1 104 ? -1.935 -5.711 3.204 1.00 95.44 104 PHE A O 1
ATOM 777 N N . GLY A 1 105 ? -3.783 -6.395 4.301 1.00 93.50 105 GLY A N 1
ATOM 778 C CA . GLY A 1 105 ? -4.730 -5.918 3.292 1.00 93.50 105 GLY A CA 1
ATOM 779 C C . GLY A 1 105 ? -4.585 -4.418 3.045 1.00 93.50 105 GLY A C 1
ATOM 780 O O . GLY A 1 105 ? -4.364 -4.007 1.910 1.00 93.50 105 GLY A O 1
ATOM 781 N N . LEU A 1 106 ? -4.566 -3.617 4.118 1.00 92.81 106 LEU A N 1
ATOM 782 C CA . LEU A 1 106 ? -4.384 -2.170 4.012 1.00 92.81 106 LEU A CA 1
ATOM 783 C C . LEU A 1 106 ? -3.080 -1.793 3.294 1.00 92.81 106 LEU A C 1
ATOM 785 O O . LEU A 1 106 ? -3.079 -0.918 2.432 1.00 92.81 106 LEU A O 1
ATOM 789 N N . PHE A 1 107 ? -1.968 -2.443 3.643 1.00 95.81 107 PHE A N 1
ATOM 790 C CA . PHE A 1 107 ? -0.685 -2.190 2.993 1.00 95.81 107 PHE A CA 1
ATOM 791 C C . PHE A 1 107 ? -0.736 -2.508 1.493 1.00 95.81 107 PHE A C 1
ATOM 793 O O . PHE A 1 107 ? -0.255 -1.713 0.687 1.00 95.81 107 PHE A O 1
ATOM 800 N N . MET A 1 108 ? -1.336 -3.639 1.110 1.00 95.81 108 MET A N 1
ATOM 801 C CA . MET A 1 108 ? -1.463 -4.031 -0.297 1.00 95.81 108 MET A CA 1
ATOM 802 C C . MET A 1 108 ? -2.375 -3.081 -1.082 1.00 95.81 108 MET A C 1
ATOM 804 O O . MET A 1 108 ? -2.063 -2.766 -2.231 1.00 95.81 108 MET A O 1
ATOM 808 N N . ASP A 1 109 ? -3.444 -2.572 -0.468 1.00 92.69 109 ASP A N 1
ATOM 809 C CA . ASP A 1 109 ? -4.316 -1.558 -1.071 1.00 92.69 109 ASP A CA 1
ATOM 810 C C . ASP A 1 109 ? -3.566 -0.237 -1.302 1.00 92.69 109 ASP A C 1
ATOM 812 O O . ASP A 1 109 ? -3.579 0.301 -2.412 1.00 92.69 109 ASP A O 1
ATOM 816 N N . MET A 1 110 ? -2.846 0.258 -0.286 1.00 93.25 110 MET A N 1
ATOM 817 C CA . MET A 1 110 ? -2.017 1.465 -0.401 1.00 93.25 110 MET A CA 1
ATOM 818 C C . MET A 1 110 ? -0.944 1.313 -1.481 1.00 93.25 110 MET A C 1
ATOM 820 O O . MET A 1 110 ? -0.731 2.219 -2.284 1.00 93.25 110 MET A O 1
ATOM 824 N N . LEU A 1 111 ? -0.283 0.158 -1.526 1.00 95.69 111 LEU A N 1
ATOM 825 C CA . LEU A 1 111 ? 0.760 -0.147 -2.497 1.00 95.69 111 LEU A CA 1
ATOM 826 C C . LEU A 1 111 ? 0.222 -0.181 -3.933 1.00 95.69 111 LEU A C 1
ATOM 828 O O . LEU A 1 111 ? 0.846 0.374 -4.836 1.00 95.69 111 LEU A O 1
ATOM 832 N N . GLN A 1 112 ? -0.938 -0.801 -4.158 1.00 93.94 112 GLN A N 1
ATOM 833 C CA . GLN A 1 112 ? -1.571 -0.823 -5.478 1.00 93.94 112 GLN A CA 1
ATOM 834 C C . GLN A 1 112 ? -2.031 0.570 -5.920 1.00 93.94 112 GLN A C 1
ATOM 836 O O . GLN A 1 112 ? -1.841 0.932 -7.085 1.00 93.94 112 GLN A O 1
ATOM 841 N N . ALA A 1 113 ? -2.592 1.364 -5.003 1.00 91.06 113 ALA A N 1
ATOM 842 C CA . ALA A 1 113 ? -2.950 2.754 -5.269 1.00 91.06 113 ALA A CA 1
ATOM 843 C C . ALA A 1 113 ? -1.714 3.590 -5.638 1.00 91.06 113 ALA A C 1
ATOM 845 O O . ALA A 1 113 ? -1.745 4.360 -6.599 1.00 91.06 113 ALA A O 1
ATOM 846 N N . GLU A 1 114 ? -0.602 3.382 -4.936 1.00 93.25 114 GLU A N 1
ATOM 847 C CA . GLU A 1 114 ? 0.656 4.079 -5.183 1.00 93.25 114 GLU A CA 1
ATOM 848 C C . GLU A 1 114 ? 1.288 3.689 -6.530 1.00 93.25 114 GLU A C 1
ATOM 850 O O . GLU A 1 114 ? 1.711 4.558 -7.293 1.00 93.25 114 GLU A O 1
ATOM 855 N N . LEU A 1 115 ? 1.264 2.405 -6.901 1.00 93.88 115 LEU A N 1
ATOM 856 C CA . LEU A 1 115 ? 1.669 1.948 -8.238 1.00 93.88 115 LEU A CA 1
ATOM 857 C C . LEU A 1 115 ? 0.826 2.600 -9.346 1.00 93.88 115 LEU A C 1
ATOM 859 O O . LEU A 1 115 ? 1.360 3.035 -10.372 1.00 93.88 115 LEU A O 1
ATOM 863 N N . LEU A 1 116 ? -0.488 2.714 -9.139 1.00 92.00 116 LEU A N 1
ATOM 864 C CA . LEU A 1 116 ? -1.381 3.399 -10.074 1.00 92.00 116 LEU A CA 1
ATOM 865 C C . LEU A 1 116 ? -1.084 4.908 -10.152 1.00 92.00 116 LEU A C 1
ATOM 867 O O . LEU A 1 116 ? -1.114 5.496 -11.236 1.00 92.00 116 LEU A O 1
ATOM 871 N N . ARG A 1 117 ? -0.755 5.545 -9.022 1.00 91.44 117 ARG A N 1
ATOM 872 C CA . ARG A 1 117 ? -0.350 6.956 -8.971 1.00 91.44 117 ARG A CA 1
ATOM 873 C C . ARG A 1 117 ? 0.932 7.185 -9.771 1.00 91.44 117 ARG A C 1
ATOM 875 O O . ARG A 1 117 ? 0.936 8.022 -10.673 1.00 91.44 117 ARG A O 1
ATOM 882 N N . ILE A 1 118 ? 1.976 6.399 -9.499 1.00 90.94 118 ILE A N 1
ATOM 883 C CA . ILE A 1 118 ? 3.283 6.471 -10.168 1.00 90.94 118 ILE A CA 1
ATOM 884 C C . ILE A 1 118 ? 3.133 6.271 -11.683 1.00 90.94 118 ILE A C 1
ATOM 886 O O . ILE A 1 118 ? 3.621 7.084 -12.474 1.00 90.94 118 ILE A O 1
ATOM 890 N N . THR A 1 119 ? 2.416 5.226 -12.109 1.00 90.31 119 THR A N 1
ATOM 891 C CA . THR A 1 119 ? 2.161 4.967 -13.539 1.00 90.31 119 THR A CA 1
ATOM 892 C C . THR A 1 119 ? 1.402 6.120 -14.199 1.00 90.31 119 THR A C 1
ATOM 894 O O . THR A 1 119 ? 1.781 6.575 -15.282 1.00 90.31 119 THR A O 1
ATOM 897 N N . GLY A 1 120 ? 0.372 6.655 -13.537 1.00 89.00 120 GLY A N 1
ATOM 898 C CA . GLY A 1 120 ? -0.387 7.805 -14.021 1.00 89.00 120 GLY A CA 1
ATOM 899 C C . GLY A 1 120 ? 0.449 9.084 -14.137 1.00 89.00 120 GLY A C 1
ATOM 900 O O . GLY A 1 120 ? 0.276 9.853 -15.083 1.00 89.00 120 GLY A O 1
ATOM 901 N N . GLU A 1 121 ? 1.364 9.337 -13.203 1.00 90.12 121 GLU A N 1
ATOM 902 C CA . GLU A 1 121 ? 2.283 10.482 -13.253 1.00 90.12 121 GLU A CA 1
ATOM 903 C C . GLU A 1 121 ? 3.266 10.381 -14.414 1.00 90.12 121 GLU A C 1
ATOM 905 O O . GLU A 1 121 ? 3.426 11.342 -15.167 1.00 90.12 121 GLU A O 1
ATOM 910 N N . MET A 1 122 ? 3.860 9.208 -14.630 1.00 87.44 122 MET A N 1
ATOM 911 C CA . MET A 1 122 ? 4.753 8.983 -15.768 1.00 87.44 122 MET A CA 1
ATOM 912 C C . MET A 1 122 ? 4.036 9.130 -17.111 1.00 87.44 122 MET A C 1
ATOM 914 O O . MET A 1 122 ? 4.611 9.677 -18.057 1.00 87.44 122 MET A O 1
ATOM 918 N N . ALA A 1 123 ? 2.779 8.683 -17.188 1.00 88.19 123 ALA A N 1
ATOM 919 C CA . ALA A 1 123 ? 1.957 8.818 -18.384 1.00 88.19 123 ALA A CA 1
ATOM 920 C C . ALA A 1 123 ? 1.664 10.295 -18.687 1.00 88.19 123 ALA A C 1
ATOM 922 O O . ALA A 1 123 ? 1.866 10.743 -19.815 1.00 88.19 123 ALA A O 1
ATOM 923 N N . ARG A 1 124 ? 1.277 11.080 -17.670 1.00 89.81 124 ARG A N 1
ATOM 924 C CA . ARG A 1 124 ? 1.072 12.536 -17.803 1.00 89.81 124 ARG A CA 1
ATOM 925 C C . ARG A 1 124 ? 2.358 13.273 -18.172 1.00 89.81 124 ARG A C 1
ATOM 927 O O . ARG A 1 124 ? 2.321 14.197 -18.979 1.00 89.81 124 ARG A O 1
ATOM 934 N N . ALA A 1 125 ? 3.492 12.837 -17.628 1.00 89.44 125 ALA A N 1
ATOM 935 C CA . ALA A 1 125 ? 4.812 13.377 -17.937 1.00 89.44 125 ALA A CA 1
ATOM 936 C C . ALA A 1 125 ? 5.378 12.902 -19.292 1.00 89.44 125 ALA A C 1
ATOM 938 O O . ALA A 1 125 ? 6.512 13.245 -19.617 1.00 89.44 125 ALA A O 1
ATOM 939 N N . GLN A 1 126 ? 4.624 12.113 -20.071 1.00 88.19 126 GLN A N 1
ATOM 940 C CA . GLN A 1 126 ? 5.006 11.628 -21.404 1.00 88.19 126 GLN A CA 1
ATOM 941 C C . GLN A 1 126 ? 6.380 10.931 -21.433 1.00 88.19 126 GLN A C 1
ATOM 943 O O . GLN A 1 126 ? 7.123 11.032 -22.406 1.00 88.19 126 GLN A O 1
ATOM 948 N N . ARG A 1 127 ? 6.716 10.170 -20.379 1.00 81.56 127 ARG A N 1
ATOM 949 C CA . ARG A 1 127 ? 8.021 9.490 -20.211 1.00 81.56 127 ARG A CA 1
ATOM 950 C C . ARG A 1 127 ? 8.303 8.364 -21.230 1.00 81.56 127 ARG A C 1
ATOM 952 O O . ARG A 1 127 ? 9.353 7.730 -21.171 1.00 81.56 127 ARG A O 1
ATOM 959 N N . GLY A 1 128 ? 7.399 8.143 -22.184 1.00 86.19 128 GLY A N 1
ATOM 960 C CA . GLY A 1 128 ? 7.493 7.124 -23.226 1.00 86.19 128 GLY A CA 1
ATOM 961 C C . GLY A 1 128 ? 7.211 5.700 -22.716 1.00 86.19 128 GLY A C 1
ATOM 962 O O . GLY A 1 128 ? 7.300 5.438 -21.515 1.00 86.19 128 GLY A O 1
ATOM 963 N N . PRO A 1 129 ? 6.885 4.749 -23.612 1.00 87.75 129 PRO A N 1
ATOM 964 C CA . PRO A 1 129 ? 6.507 3.385 -23.227 1.00 87.75 129 PRO A CA 1
ATOM 965 C C . PRO A 1 129 ? 7.566 2.659 -22.390 1.00 87.75 129 PRO A C 1
ATOM 967 O O . PRO A 1 129 ? 7.227 1.982 -21.428 1.00 87.75 129 PRO A O 1
ATOM 970 N N . ARG A 1 130 ? 8.853 2.871 -22.694 1.00 88.75 130 ARG A N 1
ATOM 971 C CA . ARG A 1 130 ? 9.980 2.220 -22.007 1.00 88.75 130 ARG A CA 1
ATOM 972 C C . ARG A 1 130 ? 10.036 2.519 -20.505 1.00 88.75 130 ARG A C 1
ATOM 974 O O . ARG A 1 130 ? 10.428 1.656 -19.730 1.00 88.75 130 ARG A O 1
ATOM 981 N N . ALA A 1 131 ? 9.672 3.735 -20.100 1.00 89.62 131 ALA A N 1
ATOM 982 C CA . ALA A 1 131 ? 9.642 4.105 -18.688 1.00 89.62 131 ALA A CA 1
ATOM 983 C C . ALA A 1 131 ? 8.389 3.573 -17.980 1.00 89.62 131 ALA A C 1
ATOM 985 O O . ALA A 1 131 ? 8.433 3.319 -16.784 1.00 89.62 131 ALA A O 1
ATOM 986 N N . LEU A 1 132 ? 7.284 3.397 -18.710 1.00 91.75 132 LEU A N 1
ATOM 987 C CA . LEU A 1 132 ? 5.987 2.969 -18.178 1.00 91.75 132 LEU A CA 1
ATOM 988 C C . LEU A 1 132 ? 5.867 1.450 -18.029 1.00 91.75 132 LEU A C 1
ATOM 990 O O . LEU A 1 132 ? 5.304 0.970 -17.047 1.00 91.75 132 LEU A O 1
ATOM 994 N N . GLU A 1 133 ? 6.388 0.701 -18.997 1.00 93.88 133 GLU A N 1
ATOM 995 C CA . GLU A 1 133 ? 6.234 -0.751 -19.110 1.00 93.88 133 GLU A CA 1
ATOM 996 C C . GLU A 1 133 ? 6.639 -1.513 -17.832 1.00 93.88 133 GLU A C 1
ATOM 998 O O . GLU A 1 133 ? 5.817 -2.294 -17.349 1.00 93.88 133 GLU A O 1
ATOM 1003 N N . PRO A 1 134 ? 7.792 -1.239 -17.179 1.00 95.44 134 PRO A N 1
ATOM 1004 C CA . PRO A 1 134 ? 8.162 -1.942 -15.949 1.00 95.44 134 PRO A CA 1
ATOM 1005 C C . PRO A 1 134 ? 7.165 -1.746 -14.798 1.00 95.44 134 PRO A C 1
ATOM 1007 O O . PRO A 1 134 ? 6.958 -2.663 -14.006 1.00 95.44 134 PRO A O 1
ATOM 1010 N N . TRP A 1 135 ? 6.545 -0.567 -14.702 1.00 95.19 135 TRP A N 1
ATOM 1011 C CA . TRP A 1 135 ? 5.582 -0.249 -13.646 1.00 95.19 135 TRP A CA 1
ATOM 1012 C C . TRP A 1 135 ? 4.205 -0.850 -13.917 1.00 95.19 135 TRP A C 1
ATOM 1014 O O . TRP A 1 135 ? 3.573 -1.354 -12.993 1.00 95.19 135 TRP A O 1
ATOM 1024 N N . ILE A 1 136 ? 3.759 -0.848 -15.178 1.00 93.81 136 ILE A N 1
ATOM 1025 C CA . ILE A 1 136 ? 2.506 -1.498 -15.590 1.00 93.81 136 ILE A CA 1
ATOM 1026 C C . ILE A 1 136 ? 2.601 -3.010 -15.368 1.00 93.81 136 ILE A C 1
ATOM 1028 O O . ILE A 1 136 ? 1.690 -3.609 -14.796 1.00 93.81 136 ILE A O 1
ATOM 1032 N N . GLU A 1 137 ? 3.715 -3.624 -15.774 1.00 95.44 137 GLU A N 1
ATOM 1033 C CA . GLU A 1 137 ? 3.958 -5.042 -15.521 1.00 95.44 137 GLU A CA 1
ATOM 1034 C C . GLU A 1 137 ? 3.961 -5.367 -14.028 1.00 95.44 137 GLU A C 1
ATOM 1036 O O . GLU A 1 137 ? 3.401 -6.384 -13.619 1.00 95.44 137 GLU A O 1
ATOM 1041 N N . LEU A 1 138 ? 4.627 -4.539 -13.217 1.00 97.00 138 LEU A N 1
ATOM 1042 C CA . LEU A 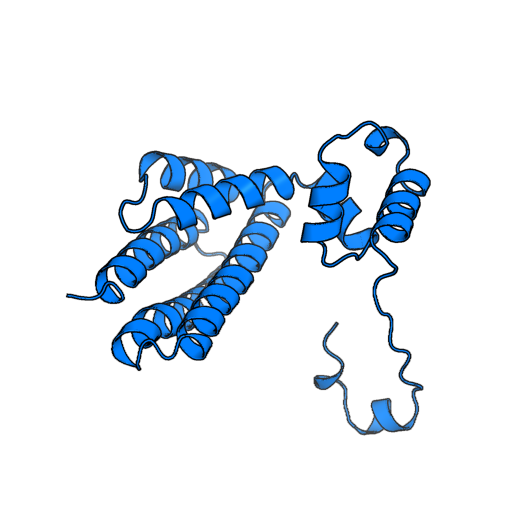1 138 ? 4.679 -4.741 -11.776 1.00 97.00 138 LEU A CA 1
ATOM 1043 C C . LEU A 1 138 ? 3.282 -4.647 -11.161 1.00 97.00 138 LEU A C 1
ATOM 1045 O O . LEU A 1 138 ? 2.921 -5.510 -10.370 1.00 97.00 138 LEU A O 1
ATOM 1049 N N . TRP A 1 139 ? 2.490 -3.649 -11.550 1.00 94.94 139 TRP A N 1
ATOM 1050 C CA . TRP A 1 139 ? 1.120 -3.480 -11.074 1.00 94.94 139 TRP A CA 1
ATOM 1051 C C . TRP A 1 139 ? 0.241 -4.708 -11.364 1.00 94.94 139 TRP A C 1
ATOM 1053 O O . TRP A 1 139 ? -0.369 -5.239 -10.437 1.00 94.94 139 TRP A O 1
ATOM 1063 N N . ASP A 1 140 ? 0.240 -5.227 -12.601 1.00 94.94 1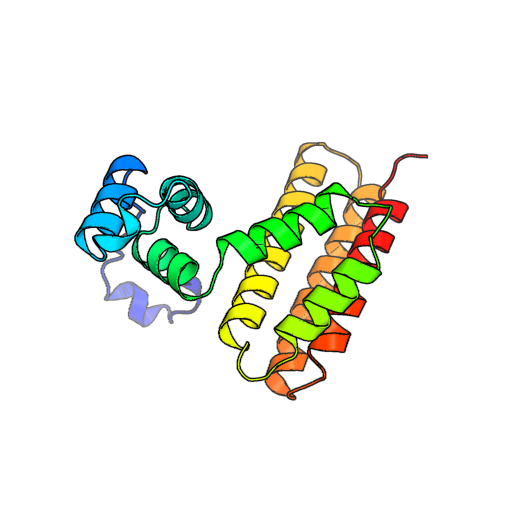40 ASP A N 1
ATOM 1064 C CA . ASP A 1 140 ? -0.539 -6.429 -12.956 1.00 94.94 140 ASP A CA 1
ATOM 1065 C C . ASP A 1 140 ? -0.046 -7.675 -12.195 1.00 94.94 140 ASP A C 1
ATOM 1067 O O . ASP A 1 140 ? -0.848 -8.459 -11.685 1.00 94.94 140 ASP A O 1
ATOM 107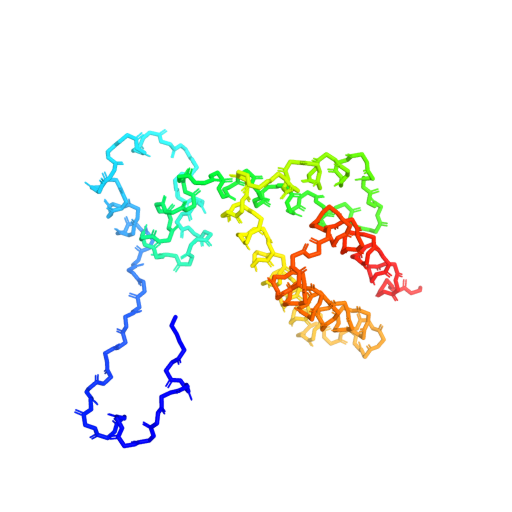1 N N . LYS A 1 141 ? 1.277 -7.838 -12.050 1.00 96.12 141 LYS A N 1
ATOM 1072 C CA . LYS A 1 141 ? 1.874 -8.948 -11.286 1.00 96.12 141 LYS A CA 1
ATOM 1073 C C . LYS A 1 141 ? 1.483 -8.903 -9.809 1.00 96.12 141 LYS A C 1
ATOM 1075 O O . LYS A 1 141 ? 1.135 -9.940 -9.253 1.00 96.12 141 LYS A O 1
ATOM 1080 N N . VAL A 1 142 ? 1.535 -7.729 -9.181 1.00 96.69 142 VAL A N 1
ATOM 1081 C CA . VAL A 1 142 ? 1.203 -7.548 -7.760 1.00 96.69 142 VAL A CA 1
ATOM 1082 C C . VAL A 1 142 ? -0.277 -7.805 -7.506 1.00 96.69 142 VAL A C 1
ATOM 1084 O O . VAL A 1 142 ? -0.596 -8.520 -6.561 1.00 96.69 142 VAL A O 1
ATOM 1087 N N . ALA A 1 143 ? -1.166 -7.287 -8.359 1.00 93.88 143 ALA A N 1
ATOM 1088 C CA . ALA A 1 143 ? -2.605 -7.506 -8.229 1.00 93.88 143 ALA A CA 1
ATOM 1089 C C . ALA A 1 143 ? -2.957 -9.003 -8.293 1.00 93.88 143 ALA A C 1
ATOM 1091 O O . ALA A 1 143 ? -3.614 -9.525 -7.395 1.00 93.88 143 ALA A O 1
ATOM 1092 N N . ARG A 1 144 ? -2.435 -9.723 -9.297 1.00 96.00 144 ARG A N 1
ATOM 1093 C CA . ARG A 1 144 ? -2.647 -11.177 -9.430 1.00 96.00 144 ARG A CA 1
ATOM 1094 C C . ARG A 1 144 ? -2.064 -11.956 -8.258 1.00 96.00 144 ARG A C 1
ATOM 1096 O O . ARG A 1 144 ? -2.731 -12.821 -7.707 1.00 96.00 144 ARG A O 1
ATOM 1103 N N . ALA A 1 145 ? -0.828 -11.643 -7.871 1.00 96.44 145 ALA A N 1
ATOM 1104 C CA . ALA A 1 145 ? -0.168 -12.344 -6.780 1.00 96.44 145 ALA A CA 1
ATOM 1105 C C . ALA A 1 145 ? -0.888 -12.112 -5.443 1.00 96.44 145 ALA A C 1
ATOM 1107 O O . ALA A 1 145 ? -0.969 -13.032 -4.637 1.00 96.44 145 ALA A O 1
ATOM 1108 N N . TYR A 1 146 ? -1.454 -10.922 -5.220 1.00 95.81 146 TYR A N 1
ATOM 1109 C CA . TYR A 1 146 ? -2.292 -10.643 -4.058 1.00 95.81 146 TYR A CA 1
ATOM 1110 C C . TYR A 1 146 ? -3.575 -11.483 -4.052 1.00 95.81 146 TYR A C 1
ATOM 1112 O O . TYR A 1 146 ? -3.853 -12.149 -3.051 1.00 95.81 146 TYR A O 1
ATOM 1120 N N . ASP A 1 147 ? -4.307 -11.510 -5.169 1.00 94.81 147 ASP A N 1
ATOM 1121 C CA . ASP A 1 147 ? -5.524 -12.317 -5.314 1.00 94.81 147 ASP A CA 1
ATOM 1122 C C . ASP A 1 147 ? -5.235 -13.812 -5.087 1.00 94.81 147 ASP A C 1
ATOM 1124 O O . ASP A 1 147 ? -5.938 -14.470 -4.317 1.00 94.81 147 ASP A O 1
ATOM 1128 N N . ASP A 1 148 ? -4.159 -14.339 -5.680 1.00 95.81 148 ASP A N 1
ATOM 1129 C CA . ASP A 1 148 ? -3.725 -15.729 -5.502 1.00 95.81 148 ASP A CA 1
ATOM 1130 C C . ASP A 1 148 ? -3.312 -16.015 -4.051 1.00 95.81 148 ASP A C 1
ATOM 1132 O O . ASP A 1 148 ? -3.682 -17.046 -3.481 1.00 95.81 148 ASP A O 1
ATOM 1136 N N . THR A 1 149 ? -2.578 -15.096 -3.413 1.00 95.31 149 THR A N 1
ATOM 1137 C CA . THR A 1 149 ? -2.209 -15.218 -1.998 1.00 95.31 149 THR A CA 1
ATOM 1138 C C . THR A 1 149 ? -3.441 -15.287 -1.105 1.00 95.31 149 THR A C 1
ATOM 1140 O O . THR A 1 149 ? -3.442 -16.069 -0.154 1.00 95.31 149 THR A O 1
ATOM 1143 N N . MET A 1 150 ? -4.496 -14.531 -1.410 1.00 92.19 150 MET A N 1
ATOM 1144 C CA . MET A 1 150 ? -5.738 -14.566 -0.641 1.00 92.19 150 MET A CA 1
ATOM 1145 C C . MET A 1 150 ? -6.596 -15.794 -0.943 1.00 92.19 150 MET A C 1
ATOM 1147 O O . MET A 1 150 ? -7.148 -16.384 -0.015 1.00 92.19 150 MET A O 1
ATOM 1151 N N . ALA A 1 151 ? -6.658 -16.236 -2.199 1.00 93.56 151 ALA A N 1
ATOM 1152 C CA . ALA A 1 151 ? -7.419 -17.417 -2.596 1.00 93.56 151 ALA A CA 1
ATOM 1153 C C . ALA A 1 151 ? -6.815 -18.725 -2.060 1.00 93.56 151 ALA A C 1
ATOM 1155 O O . ALA A 1 151 ? -7.549 -19.622 -1.643 1.00 93.56 151 ALA A O 1
ATOM 1156 N N . PHE A 1 152 ? -5.484 -18.835 -2.058 1.00 94.81 152 PHE A N 1
ATOM 1157 C CA . PHE A 1 152 ? -4.771 -20.071 -1.719 1.00 94.81 152 PHE A CA 1
ATOM 1158 C C . PHE A 1 152 ? -3.988 -19.999 -0.400 1.00 94.81 152 PHE A C 1
ATOM 1160 O O . PHE A 1 152 ? -3.247 -20.929 -0.086 1.00 94.81 152 PHE A O 1
ATOM 1167 N N . ASN A 1 153 ? -4.151 -18.923 0.379 1.00 90.38 153 ASN A N 1
ATOM 1168 C CA . ASN A 1 153 ? -3.434 -18.672 1.635 1.00 90.38 153 ASN A CA 1
ATOM 1169 C C . ASN A 1 153 ? -1.905 -18.848 1.497 1.00 90.38 153 ASN A C 1
ATOM 1171 O O . ASN A 1 153 ? -1.264 -19.529 2.301 1.00 90.38 153 ASN A O 1
ATOM 1175 N N . LEU A 1 154 ? -1.333 -18.274 0.431 1.00 93.69 154 LEU A N 1
ATOM 1176 C CA . LEU A 1 154 ? 0.103 -18.366 0.14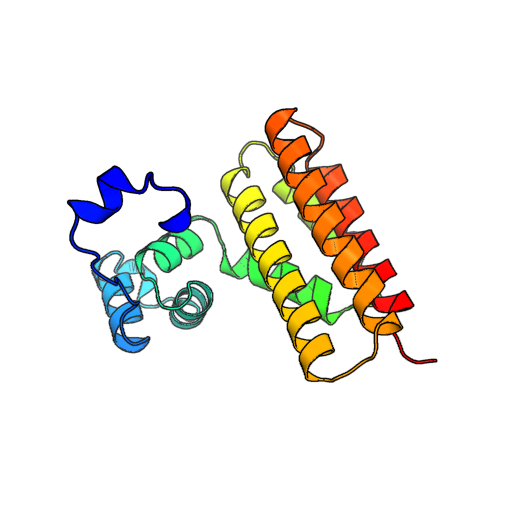0 1.00 93.69 154 LEU A CA 1
ATOM 1177 C C . LEU A 1 154 ? 0.938 -17.524 1.121 1.00 93.69 154 LEU A C 1
ATOM 1179 O O . LEU A 1 154 ? 0.416 -16.729 1.905 1.00 93.69 154 LEU A O 1
ATOM 1183 N N . ASP A 1 155 ? 2.263 -17.677 1.055 1.00 95.38 155 ASP A N 1
ATOM 1184 C CA . ASP A 1 155 ? 3.197 -16.958 1.923 1.00 95.38 155 ASP A CA 1
ATOM 1185 C C . ASP A 1 155 ? 3.156 -15.434 1.673 1.00 95.38 155 ASP A C 1
ATOM 1187 O O . ASP A 1 155 ? 3.702 -14.906 0.698 1.00 95.38 155 ASP A O 1
ATOM 1191 N N . ARG A 1 156 ? 2.526 -14.712 2.609 1.00 96.19 156 ARG A N 1
ATOM 1192 C CA . ARG A 1 156 ? 2.411 -13.244 2.613 1.00 96.19 156 ARG A CA 1
ATOM 1193 C C . ARG A 1 156 ? 3.778 -12.558 2.682 1.00 96.19 156 ARG A C 1
ATOM 1195 O O . ARG A 1 156 ? 3.981 -11.528 2.040 1.00 96.19 156 ARG A O 1
ATOM 1202 N N . LYS A 1 157 ? 4.736 -13.128 3.423 1.00 96.69 157 LYS A N 1
ATOM 1203 C CA . LYS A 1 157 ? 6.100 -12.589 3.527 1.00 96.69 157 LYS A CA 1
ATOM 1204 C C . LYS A 1 157 ? 6.772 -12.607 2.161 1.00 96.69 157 LYS A C 1
ATOM 1206 O O . LYS A 1 157 ? 7.401 -11.625 1.767 1.00 96.69 157 LYS A O 1
ATOM 1211 N N . GLN A 1 158 ? 6.621 -13.715 1.436 1.00 96.94 158 GLN A N 1
ATOM 1212 C CA . GLN A 1 158 ? 7.186 -13.872 0.100 1.00 96.94 158 GLN A CA 1
ATOM 1213 C C . GLN A 1 158 ? 6.576 -12.878 -0.896 1.00 96.94 158 GLN A C 1
ATOM 1215 O O . GLN A 1 158 ? 7.324 -12.277 -1.673 1.00 96.94 158 GLN A O 1
ATOM 1220 N N . LEU A 1 159 ? 5.256 -12.665 -0.856 1.00 97.44 159 LEU A N 1
ATOM 1221 C CA . LEU A 1 159 ? 4.578 -11.670 -1.693 1.00 97.44 159 LEU A CA 1
ATOM 1222 C C . LEU A 1 159 ? 5.124 -10.255 -1.448 1.00 97.44 159 LEU A C 1
ATOM 1224 O O . LEU A 1 159 ? 5.488 -9.564 -2.402 1.00 97.44 159 LEU A O 1
ATOM 1228 N N . ILE A 1 160 ? 5.241 -9.838 -0.184 1.00 97.31 160 ILE A N 1
ATOM 1229 C CA . ILE A 1 160 ? 5.738 -8.498 0.167 1.00 97.31 160 ILE A CA 1
ATOM 1230 C C . ILE A 1 160 ? 7.174 -8.307 -0.323 1.00 97.31 160 ILE A C 1
ATOM 1232 O O . ILE A 1 160 ? 7.472 -7.310 -0.978 1.00 97.31 160 ILE A O 1
ATOM 1236 N N . LEU A 1 161 ? 8.059 -9.273 -0.059 1.00 97.94 161 LEU A N 1
ATOM 1237 C CA . LEU A 1 161 ? 9.462 -9.190 -0.475 1.00 97.94 161 LEU A CA 1
ATOM 1238 C C . LEU A 1 161 ? 9.609 -9.156 -1.993 1.00 97.94 161 LEU A C 1
ATOM 1240 O O . LEU A 1 161 ? 10.327 -8.314 -2.527 1.00 97.94 161 LEU A O 1
ATOM 1244 N N . THR A 1 162 ? 8.894 -10.038 -2.691 1.00 97.44 162 THR A N 1
ATOM 1245 C CA . THR A 1 162 ? 8.911 -10.093 -4.157 1.00 97.44 162 THR A CA 1
ATOM 1246 C C . THR A 1 162 ? 8.408 -8.782 -4.749 1.00 97.44 162 THR A C 1
ATOM 1248 O O . THR A 1 162 ? 8.975 -8.289 -5.722 1.00 97.44 162 THR A O 1
ATOM 1251 N N . THR A 1 163 ? 7.399 -8.172 -4.127 1.00 97.56 163 THR A N 1
ATOM 1252 C CA . THR A 1 163 ? 6.896 -6.866 -4.549 1.00 97.56 163 THR A CA 1
ATOM 1253 C C . THR A 1 163 ? 7.912 -5.752 -4.301 1.00 97.56 163 THR A C 1
ATOM 1255 O O . THR A 1 163 ? 8.153 -4.953 -5.202 1.00 97.56 163 THR A O 1
ATOM 1258 N N . CYS A 1 164 ? 8.572 -5.721 -3.138 1.00 97.50 164 CYS A N 1
ATOM 1259 C CA . CYS A 1 164 ? 9.603 -4.723 -2.831 1.00 97.50 164 CYS A CA 1
ATOM 1260 C C . CYS A 1 164 ? 10.787 -4.796 -3.809 1.00 97.50 164 CYS A C 1
ATOM 1262 O O . CYS A 1 164 ? 11.199 -3.778 -4.362 1.00 97.50 164 CYS A O 1
ATOM 1264 N N . PHE A 1 165 ? 11.297 -5.997 -4.095 1.00 97.31 165 PHE A N 1
ATOM 1265 C CA . PHE A 1 165 ? 12.345 -6.173 -5.109 1.00 97.31 165 PHE A CA 1
ATOM 1266 C C . PHE A 1 165 ? 11.840 -5.867 -6.527 1.00 97.31 165 PHE A C 1
ATOM 1268 O O . PHE A 1 165 ? 12.586 -5.357 -7.363 1.00 97.31 165 PHE A O 1
ATOM 1275 N N . GLY A 1 166 ? 10.559 -6.127 -6.800 1.00 97.31 166 GLY A N 1
ATOM 1276 C CA . GLY A 1 166 ? 9.892 -5.728 -8.036 1.00 97.31 166 GLY A CA 1
ATOM 1277 C C . GLY A 1 166 ? 9.869 -4.210 -8.232 1.00 97.31 166 GLY A C 1
ATOM 1278 O O . GLY A 1 166 ? 10.188 -3.747 -9.327 1.00 97.31 166 GLY A O 1
ATOM 1279 N N . LEU A 1 167 ? 9.568 -3.441 -7.177 1.00 97.25 167 LEU A N 1
ATOM 1280 C CA . LEU A 1 167 ? 9.626 -1.972 -7.174 1.00 97.25 167 LEU A CA 1
ATOM 1281 C C . LEU A 1 167 ? 11.032 -1.474 -7.520 1.00 97.25 167 LEU A C 1
ATOM 1283 O O . LEU A 1 167 ? 11.193 -0.619 -8.389 1.00 97.25 167 LEU A O 1
ATOM 1287 N N . GLU A 1 168 ? 12.055 -2.050 -6.887 1.00 97.38 168 GLU A N 1
ATOM 1288 C CA . GLU A 1 168 ? 13.454 -1.725 -7.168 1.00 97.38 168 GLU A CA 1
ATOM 1289 C C . GLU A 1 168 ? 13.818 -1.986 -8.634 1.00 97.38 168 GLU A C 1
ATOM 1291 O O . GLU A 1 168 ? 14.360 -1.115 -9.322 1.00 97.38 168 GLU A O 1
ATOM 1296 N N . ALA A 1 169 ? 13.470 -3.168 -9.145 1.00 96.62 169 ALA A N 1
ATOM 1297 C CA . ALA A 1 169 ? 13.730 -3.540 -10.527 1.00 96.62 169 ALA A CA 1
ATOM 1298 C C . ALA A 1 169 ? 12.987 -2.633 -11.524 1.00 96.62 169 ALA A C 1
ATOM 1300 O O . ALA A 1 169 ? 13.562 -2.261 -12.551 1.00 96.62 169 ALA A O 1
ATOM 1301 N N . ALA A 1 170 ? 11.735 -2.263 -11.235 1.00 96.00 170 ALA A N 1
ATOM 1302 C CA . ALA A 1 170 ? 10.953 -1.353 -12.067 1.00 96.00 170 ALA A CA 1
ATOM 1303 C C . ALA A 1 170 ? 11.577 0.048 -12.099 1.00 96.00 170 ALA A C 1
ATOM 1305 O O . ALA A 1 170 ? 11.797 0.592 -13.183 1.00 96.00 170 ALA A O 1
ATOM 1306 N N . ALA A 1 171 ? 11.958 0.587 -10.938 1.00 95.00 171 ALA A N 1
ATOM 1307 C CA . ALA A 1 171 ? 12.618 1.884 -10.831 1.00 95.00 171 ALA A CA 1
ATOM 1308 C C . ALA A 1 171 ? 13.948 1.928 -11.601 1.00 95.00 171 ALA A C 1
ATOM 1310 O O . ALA A 1 171 ? 14.187 2.868 -12.359 1.00 95.00 171 ALA A O 1
ATOM 1311 N N . ARG A 1 172 ? 14.785 0.884 -11.489 1.00 95.31 172 ARG A N 1
ATOM 1312 C CA . ARG A 1 172 ? 16.051 0.785 -12.244 1.00 95.31 172 ARG A CA 1
ATOM 1313 C C . ARG A 1 172 ? 15.833 0.745 -13.755 1.00 95.31 172 ARG A C 1
ATOM 1315 O O . ARG A 1 172 ? 16.570 1.389 -14.492 1.00 95.31 172 ARG A O 1
ATOM 1322 N N . LYS A 1 173 ? 14.834 -0.007 -14.228 1.00 93.56 173 LYS A N 1
ATOM 1323 C CA . LYS A 1 173 ? 14.524 -0.125 -15.664 1.00 93.56 173 LYS A CA 1
ATOM 1324 C C . LYS A 1 173 ? 13.915 1.150 -16.251 1.00 93.56 173 LYS A C 1
ATOM 1326 O O . LYS A 1 173 ? 14.133 1.426 -17.428 1.00 93.56 173 LYS A O 1
ATOM 1331 N N . ALA A 1 174 ? 13.152 1.892 -15.450 1.00 90.25 174 ALA A N 1
ATOM 1332 C CA . ALA A 1 174 ? 12.485 3.123 -15.864 1.00 90.25 174 ALA A CA 1
ATOM 1333 C C . ALA A 1 174 ? 13.400 4.362 -15.842 1.00 90.25 174 ALA A C 1
ATOM 1335 O O . ALA A 1 174 ? 13.030 5.397 -16.401 1.00 90.25 174 ALA A O 1
ATOM 1336 N N . ALA A 1 175 ? 14.575 4.277 -15.208 1.00 84.38 175 ALA A N 1
ATOM 1337 C CA . ALA A 1 175 ? 15.535 5.372 -15.173 1.00 84.38 175 ALA A CA 1
ATOM 1338 C C . ALA A 1 175 ? 16.020 5.734 -16.597 1.00 84.38 175 ALA A C 1
ATOM 1340 O O . ALA A 1 175 ? 16.307 4.836 -17.398 1.00 84.38 175 ALA A O 1
ATOM 1341 N N . PRO A 1 176 ? 16.099 7.034 -16.942 1.00 70.88 176 PRO A N 1
ATOM 1342 C CA . PRO A 1 176 ? 16.708 7.461 -18.198 1.00 70.88 176 PRO A CA 1
ATOM 1343 C C . PRO A 1 176 ? 18.196 7.076 -18.218 1.00 70.88 176 PRO A C 1
ATOM 1345 O O . PRO A 1 176 ? 18.862 7.158 -17.186 1.00 70.88 176 PRO A O 1
ATOM 1348 N N . HIS A 1 177 ? 18.681 6.636 -19.386 1.00 56.75 177 HIS A N 1
ATOM 1349 C CA . HIS A 1 177 ? 20.114 6.417 -19.644 1.00 56.75 177 HIS A CA 1
ATOM 1350 C C . HIS A 1 177 ? 20.853 7.745 -19.727 1.00 56.75 177 HIS A C 1
ATOM 1352 O O . HIS A 1 177 ? 20.250 8.698 -20.275 1.00 56.75 177 HIS A O 1
#

Sequence (177 aa):
HHPRRLLATIRSRCITVELSPPPLEDAVKAVVTAQPELADNAELEAMVALADGAPGQALHLARIGGLELHGKLKSIIDNLPSLDAGNAHTLAGELANQRAEERFGLFMDMLQAELLRITGEMARAQRGPRALEPWIELWDKVARAYDDTMAFNLDRKQLILTTCFGLEAAARKAAPH

Radius of gyration: 18.59 Å; chains: 1; bounding box: 56×40×45 Å

Secondary structure (DSSP, 8-state):
--GGGS-HHHHTTS-----PPPPHHHHHHHHHHH-GGGTT-TTHHHHHHHTTT-HHHHHHHHHHTHHHHHHHHHHHHHTTTS--HHHHHHHHHHHTSGGGHHHHHHHHHHHHHHHHHHHHHHHHTT--HHHHHHHHHHHHHHHHHHHHHHHHT--HHHHHHHHHHHHHHHHHHHS--

pLDDT: mean 89.86, std 9.51, range [41.06, 97.94]